Protein AF-A0AAW1J5U6-F1 (afdb_monomer)

Mean predicted aligned error: 9.71 Å

Solvent-accessible surface area (backbone atoms only — not comparable to full-atom values): 6154 Å² total; per-residue (Å²): 135,56,76,63,56,56,51,49,44,59,73,72,68,58,50,73,65,55,51,50,51,40,40,75,71,34,42,48,34,61,79,67,62,64,66,85,77,51,54,66,68,55,56,50,50,50,64,74,46,44,39,82,60,75,42,21,47,84,86,41,71,58,89,78,50,75,64,56,47,26,73,74,35,44,39,72,82,74,92,69,88,71,88,74,74,53,61,67,60,53,40,54,56,51,57,61,65,71,76,109

Secondary structure (DSSP, 8-state):
--HHHHHHHHHHH--HHHHHHHHHTT-HHHHT--GGGS-HHHHHHHHHHEETTTTEETTEE----HHHHHHHH-PPPPSSPP-PPPHHHHHHHHHHHH--

Radius of gyration: 16.04 Å; Cα contacts (8 Å, |Δi|>4): 61; chains: 1; bounding box: 31×36×35 Å

Foldseek 3Di:
DAPVVVLCCVQPPQDPVNCVVCVVQQQNLQVVDPCVPPPSVNVVQQVVQQDQLQRDGVPHHDPDDPVNVCVNGRHDDDPDDDPDDDSVVRVVVVVVVVVD

Sequence (100 aa):
MTPGLLMQFIKSNLSEQQITDITSMGFDGLLKLKTDKVPGSLAYWLVSTFDTCSCSLMNEKLRISDEDIHLATGIPMGTNAVDLASSADKCERFRQNVSG

Organism: Saponaria officinalis (NCBI:txid3572)

pLDDT: mean 77.01, std 10.54, range [36.94, 92.19]

Structure (mmCIF, N/CA/C/O backbone):
data_AF-A0AAW1J5U6-F1
#
_entry.id   AF-A0AAW1J5U6-F1
#
loop_
_atom_site.group_PDB
_atom_site.id
_atom_site.type_symbol
_atom_site.label_atom_id
_atom_site.label_alt_id
_atom_site.label_comp_id
_atom_site.label_asym_id
_atom_site.label_entity_id
_atom_site.label_seq_id
_atom_site.pdbx_PDB_ins_code
_atom_site.Cartn_x
_atom_site.Cartn_y
_atom_site.Cartn_z
_atom_site.occupancy
_atom_site.B_iso_or_equiv
_atom_site.auth_seq_id
_atom_site.auth_comp_id
_atom_site.auth_asym_id
_atom_site.auth_atom_id
_atom_site.pdbx_PDB_model_num
ATOM 1 N N . MET A 1 1 ? 6.202 -10.700 12.682 1.00 49.91 1 MET A N 1
ATOM 2 C CA . MET A 1 1 ? 4.987 -9.886 12.918 1.00 49.91 1 MET A CA 1
ATOM 3 C C . MET A 1 1 ? 3.990 -10.201 11.810 1.00 49.91 1 MET A C 1
ATOM 5 O O . MET A 1 1 ? 4.400 -10.191 10.658 1.00 49.91 1 MET A O 1
ATOM 9 N N . THR A 1 2 ? 2.742 -10.574 12.109 1.00 58.25 2 THR A N 1
ATOM 10 C CA . THR A 1 2 ? 1.748 -10.885 11.061 1.00 58.25 2 THR A CA 1
ATOM 11 C C . THR A 1 2 ? 1.047 -9.604 10.583 1.00 58.25 2 THR A C 1
ATOM 13 O O . THR A 1 2 ? 0.882 -8.679 11.383 1.00 58.25 2 THR A O 1
ATOM 16 N N . PRO A 1 3 ? 0.584 -9.530 9.319 1.00 59.41 3 PRO A N 1
ATOM 17 C CA . PRO A 1 3 ? -0.154 -8.366 8.809 1.00 59.41 3 PRO A CA 1
ATOM 18 C C . PRO A 1 3 ? -1.389 -8.004 9.653 1.00 59.41 3 PRO A C 1
ATOM 20 O O . PRO A 1 3 ? -1.734 -6.832 9.790 1.00 59.41 3 PRO A O 1
ATOM 23 N N . GLY A 1 4 ? -2.022 -9.009 10.270 1.00 64.06 4 GLY A N 1
ATOM 24 C CA . GLY A 1 4 ? -3.153 -8.822 11.179 1.00 64.06 4 GLY A CA 1
ATOM 25 C C . GLY A 1 4 ? -2.787 -8.121 12.492 1.00 64.06 4 GLY A C 1
ATOM 26 O O . GLY A 1 4 ? -3.547 -7.271 12.945 1.00 64.06 4 GLY A O 1
ATOM 27 N N . LEU A 1 5 ? -1.614 -8.411 13.072 1.00 69.62 5 LEU A N 1
ATOM 28 C CA . LEU A 1 5 ? -1.135 -7.744 14.292 1.00 69.62 5 LEU A CA 1
ATOM 29 C C . LEU A 1 5 ? -0.794 -6.276 14.039 1.00 69.62 5 LEU A C 1
ATOM 31 O O . LEU A 1 5 ? -1.136 -5.428 14.856 1.00 69.62 5 LEU A O 1
ATOM 35 N N . LEU A 1 6 ? -0.180 -5.965 12.894 1.00 68.44 6 LEU A N 1
ATOM 36 C CA . LEU A 1 6 ? 0.106 -4.581 12.514 1.00 68.44 6 LEU A CA 1
ATOM 37 C C . LEU A 1 6 ? -1.189 -3.775 12.348 1.00 68.44 6 LEU A C 1
ATOM 39 O O . LEU A 1 6 ? -1.289 -2.668 12.866 1.00 68.44 6 LEU A O 1
ATOM 43 N N . MET A 1 7 ? -2.205 -4.331 11.679 1.00 69.69 7 MET A N 1
ATOM 44 C CA . MET A 1 7 ? -3.484 -3.627 11.530 1.00 69.69 7 MET A CA 1
ATOM 45 C C . MET A 1 7 ? -4.288 -3.535 12.817 1.00 69.69 7 MET A C 1
ATOM 47 O O . MET A 1 7 ? -4.926 -2.511 13.036 1.00 69.69 7 MET A O 1
ATOM 51 N N . GLN A 1 8 ? -4.262 -4.552 13.679 1.00 69.81 8 GLN A N 1
ATOM 52 C CA . GLN A 1 8 ? -4.828 -4.404 15.020 1.00 69.81 8 GLN A CA 1
ATOM 53 C C . GLN A 1 8 ? -4.101 -3.316 15.801 1.00 69.81 8 GLN A C 1
ATOM 55 O O . GLN A 1 8 ? -4.750 -2.517 16.462 1.00 69.81 8 GLN A O 1
ATOM 60 N N . PHE A 1 9 ? -2.774 -3.244 15.701 1.00 73.19 9 PHE A N 1
ATOM 61 C CA . PHE A 1 9 ? -2.017 -2.204 16.376 1.00 73.19 9 PHE A CA 1
ATOM 62 C C . PHE A 1 9 ? -2.439 -0.811 15.894 1.00 73.19 9 PHE A C 1
ATOM 64 O O . PHE A 1 9 ? -2.821 0.013 16.718 1.00 73.19 9 PHE A O 1
ATOM 71 N N . ILE A 1 10 ? -2.479 -0.582 14.577 1.00 71.06 10 ILE A N 1
ATOM 72 C CA . ILE A 1 10 ? -2.919 0.693 13.987 1.00 71.06 10 ILE A CA 1
ATOM 73 C C . ILE A 1 10 ? -4.371 1.024 14.366 1.00 71.06 10 ILE A C 1
ATOM 75 O O . ILE A 1 10 ? -4.664 2.157 14.727 1.00 71.06 10 ILE A O 1
ATOM 79 N N . LYS A 1 11 ? -5.290 0.054 14.334 1.00 70.50 11 LYS A N 1
ATOM 80 C CA . LYS A 1 11 ? -6.704 0.299 14.669 1.00 70.50 11 LYS A CA 1
ATOM 81 C C . LYS A 1 11 ? -6.944 0.537 16.160 1.00 70.50 11 LYS A C 1
ATOM 83 O O . LYS A 1 11 ? -7.874 1.258 16.499 1.00 70.50 11 LYS A O 1
ATOM 88 N N . SER A 1 12 ? -6.142 -0.073 17.029 1.00 73.44 12 SER A N 1
ATOM 89 C CA . SER A 1 12 ? -6.395 -0.092 18.474 1.00 73.44 12 SER A CA 1
ATOM 90 C C . SER A 1 12 ? -5.474 0.815 19.294 1.00 73.44 12 SER A C 1
ATOM 92 O O . SER A 1 12 ? 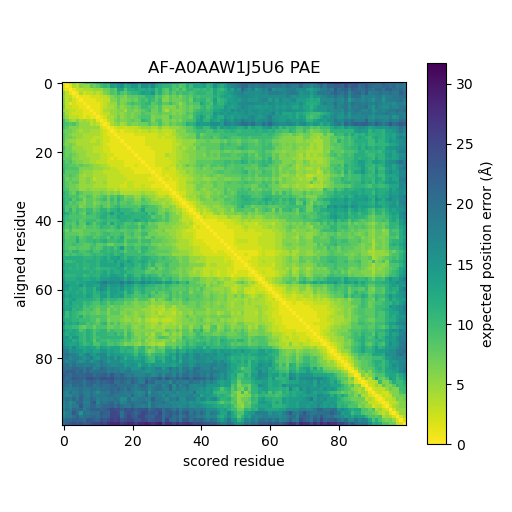-5.750 1.011 20.472 1.00 73.44 12 SER A O 1
ATOM 94 N N . ASN A 1 13 ? -4.380 1.335 18.723 1.00 80.00 13 ASN A N 1
ATOM 95 C CA . ASN A 1 13 ? -3.372 2.112 19.466 1.00 80.00 13 ASN A CA 1
ATOM 96 C C . ASN A 1 13 ? -3.156 3.530 18.931 1.00 80.00 13 ASN A C 1
ATOM 98 O O . ASN A 1 13 ? -2.337 4.257 19.491 1.00 80.00 13 ASN A O 1
ATOM 102 N N . LEU A 1 14 ? -3.863 3.941 17.875 1.00 84.31 14 LEU A N 1
ATOM 103 C CA . LEU A 1 14 ? -3.858 5.343 17.474 1.00 84.31 14 LEU A CA 1
ATOM 104 C C . LEU A 1 14 ? -4.797 6.142 18.378 1.00 84.31 14 LEU A C 1
ATOM 106 O O . LEU A 1 14 ? -5.959 5.776 18.554 1.00 84.31 14 LEU A O 1
ATOM 110 N N . SER A 1 15 ? -4.294 7.238 18.943 1.00 89.25 15 SER A N 1
ATOM 111 C CA . SER A 1 15 ? -5.131 8.188 19.674 1.00 89.25 15 SER A CA 1
ATOM 112 C C . SER A 1 15 ? -6.065 8.940 18.722 1.00 89.25 15 SER A C 1
ATOM 114 O O . SER A 1 15 ? -5.802 9.047 17.522 1.00 89.25 15 SER A O 1
ATOM 116 N N . GLU A 1 16 ? -7.137 9.527 19.256 1.00 90.06 16 GLU A N 1
ATOM 117 C CA . GLU A 1 16 ? -8.047 10.374 18.470 1.00 90.06 16 GLU A CA 1
ATOM 118 C C . GLU A 1 16 ? -7.308 11.531 17.782 1.00 90.06 16 GLU A C 1
ATOM 120 O O . GLU A 1 16 ? -7.603 11.864 16.632 1.00 90.06 16 GLU A O 1
ATOM 125 N N . GLN A 1 17 ? -6.292 12.094 18.446 1.00 92.19 17 GLN A N 1
ATOM 126 C CA . GLN A 1 17 ? -5.455 13.137 17.861 1.00 92.19 17 GLN A CA 1
ATOM 127 C C . GLN A 1 17 ? -4.645 12.601 16.676 1.00 92.19 17 GLN A C 1
ATOM 129 O O . GLN A 1 17 ? -4.660 13.207 15.613 1.00 92.19 17 GLN A O 1
ATOM 134 N N . GLN A 1 18 ? -4.014 11.431 16.807 1.00 90.19 18 GLN A N 1
ATOM 135 C CA . GLN A 1 18 ? -3.258 10.827 15.704 1.00 90.19 18 GLN A CA 1
ATOM 136 C C . GLN A 1 18 ? -4.160 10.480 14.512 1.00 90.19 18 GLN A C 1
ATOM 138 O O . GLN A 1 18 ? -3.767 10.675 13.365 1.00 90.19 18 GLN A O 1
ATOM 143 N N . ILE A 1 19 ? -5.381 10.000 14.767 1.00 89.38 19 ILE A N 1
ATOM 144 C CA . ILE A 1 19 ? -6.382 9.747 13.720 1.00 89.38 19 ILE A CA 1
ATOM 145 C C . IL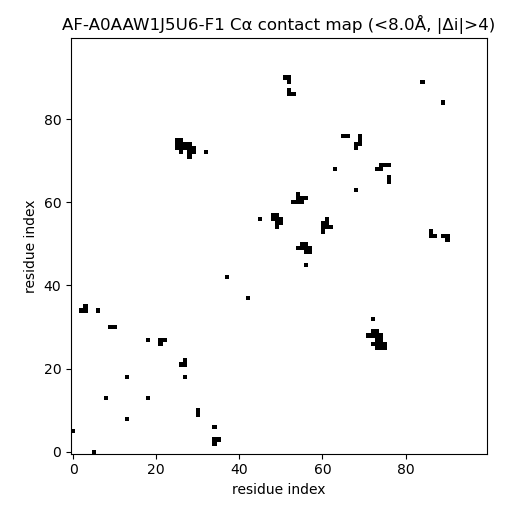E A 1 19 ? -6.763 11.051 13.009 1.00 89.38 19 ILE A C 1
ATOM 147 O O . ILE A 1 19 ? -6.837 11.086 11.777 1.00 89.38 19 ILE A O 1
ATOM 151 N N . THR A 1 20 ? -6.980 12.122 13.774 1.00 92.12 20 THR A N 1
ATOM 152 C CA . THR A 1 20 ? -7.308 13.451 13.241 1.00 92.12 20 THR A CA 1
ATOM 153 C C . THR A 1 20 ? -6.171 13.987 12.379 1.00 92.12 20 THR A C 1
ATOM 155 O O . THR A 1 20 ? -6.411 14.424 11.255 1.00 92.12 20 THR A O 1
ATOM 158 N N . ASP A 1 21 ? -4.933 13.877 12.855 1.00 91.25 21 ASP A N 1
ATOM 159 C CA . ASP A 1 21 ? -3.748 14.341 12.140 1.00 91.25 21 ASP A CA 1
ATOM 160 C C . ASP A 1 21 ? -3.583 13.586 10.814 1.00 91.25 21 ASP A C 1
ATOM 162 O O . ASP A 1 21 ? -3.498 14.212 9.757 1.00 91.25 21 ASP A O 1
ATOM 166 N N . ILE A 1 22 ? -3.634 12.247 10.837 1.00 87.25 22 ILE A N 1
ATOM 167 C CA . ILE A 1 22 ? -3.569 11.386 9.640 1.00 87.25 22 ILE A CA 1
ATOM 168 C C . ILE A 1 22 ? -4.652 11.769 8.629 1.00 87.25 22 ILE A C 1
ATOM 170 O O . ILE A 1 22 ? -4.380 11.860 7.431 1.00 87.25 22 ILE A O 1
ATOM 174 N N . T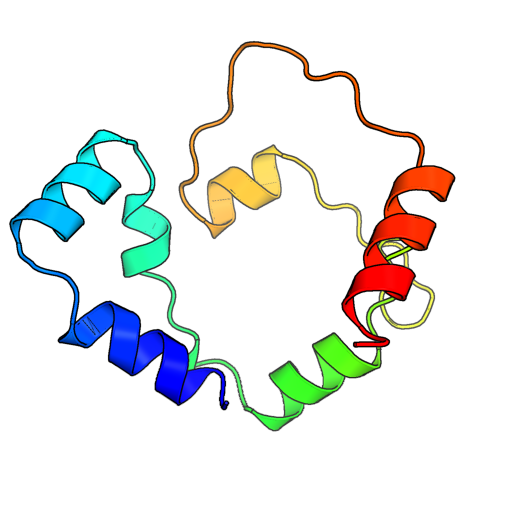HR A 1 23 ? -5.866 12.033 9.112 1.00 87.69 23 THR A N 1
ATOM 175 C CA . THR A 1 23 ? -6.990 12.437 8.263 1.00 87.69 23 THR A CA 1
ATOM 176 C C . THR A 1 23 ? -6.763 13.816 7.652 1.00 87.69 23 THR A C 1
ATOM 178 O O . THR A 1 23 ? -6.945 13.988 6.451 1.00 87.69 23 THR A O 1
ATOM 181 N N . SER A 1 24 ? -6.306 14.790 8.443 1.00 89.31 24 SER A N 1
ATOM 182 C CA . SER A 1 24 ? -6.023 16.148 7.963 1.00 89.31 24 SER A CA 1
ATOM 183 C C . SER A 1 24 ? -4.906 16.191 6.917 1.00 89.31 24 SER A C 1
ATOM 185 O O . SER A 1 24 ? -4.944 17.013 6.005 1.00 89.31 24 SER A O 1
ATOM 187 N N . MET A 1 25 ? -3.944 15.267 7.011 1.00 85.94 25 MET A N 1
ATOM 188 C CA . MET A 1 25 ? -2.862 15.108 6.040 1.00 85.94 25 MET A CA 1
ATOM 189 C C . MET A 1 25 ? -3.302 14.378 4.757 1.00 85.94 25 MET A C 1
ATOM 191 O O . MET A 1 25 ? -2.513 14.282 3.820 1.00 85.94 25 MET A O 1
ATOM 195 N N . GLY A 1 26 ? -4.533 13.855 4.699 1.00 82.12 26 GLY A N 1
ATOM 196 C CA . GLY A 1 26 ? -5.069 13.113 3.552 1.00 82.12 26 GLY A CA 1
ATOM 197 C C . GLY A 1 26 ? -4.725 11.619 3.535 1.00 82.12 26 GLY A C 1
ATOM 198 O O . GLY A 1 26 ? -4.854 10.969 2.508 1.00 82.12 26 GLY A O 1
ATOM 199 N N . PHE A 1 27 ? -4.281 11.043 4.653 1.00 84.38 27 PHE A N 1
ATOM 200 C CA . PHE A 1 27 ? -3.911 9.624 4.751 1.00 84.38 27 PHE A CA 1
ATOM 201 C C . PHE A 1 27 ? -5.018 8.757 5.380 1.00 84.38 27 PHE A C 1
ATOM 203 O O . PHE A 1 27 ? -4.761 7.640 5.836 1.00 84.38 27 PHE A O 1
ATOM 210 N N . ASP A 1 28 ? -6.268 9.228 5.413 1.00 85.69 28 ASP A N 1
ATOM 211 C CA . ASP A 1 28 ? -7.388 8.520 6.048 1.00 85.69 28 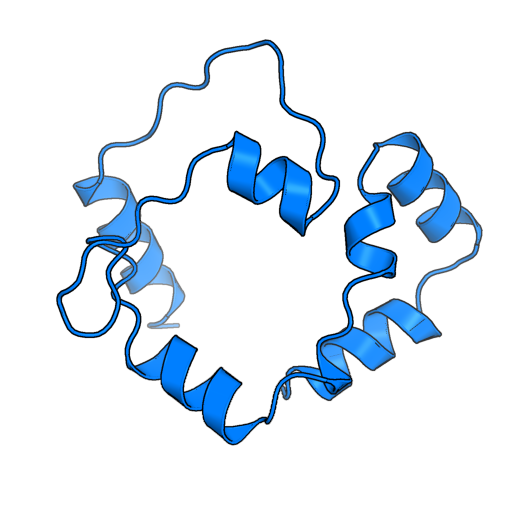ASP A CA 1
ATOM 212 C C . ASP A 1 28 ? -7.742 7.193 5.359 1.00 85.69 28 ASP A C 1
ATOM 214 O O . ASP A 1 28 ? -8.301 6.290 5.989 1.00 85.69 28 ASP A O 1
ATOM 218 N N . GLY A 1 29 ? -7.380 7.023 4.085 1.00 82.25 29 GLY A N 1
ATOM 219 C CA . GLY A 1 29 ? -7.562 5.756 3.378 1.00 82.25 29 GLY A CA 1
ATOM 220 C C . GLY A 1 29 ? -6.760 4.596 3.989 1.00 82.25 29 GLY A C 1
ATOM 221 O O . GLY A 1 29 ? -7.239 3.459 3.984 1.00 82.25 29 GLY A O 1
ATOM 222 N N . LEU A 1 30 ? -5.624 4.868 4.647 1.00 79.56 30 LEU A N 1
ATOM 223 C CA 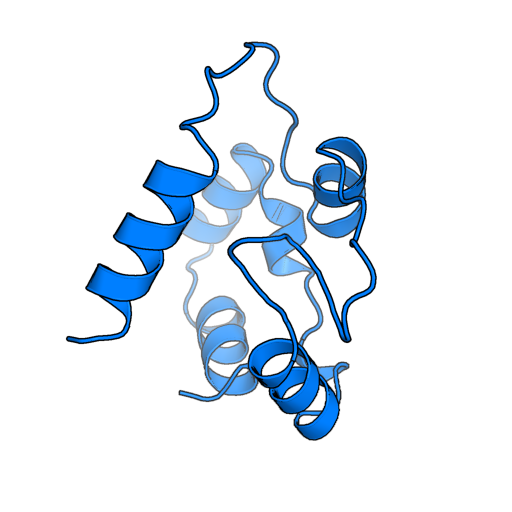. LEU A 1 30 ? -4.857 3.847 5.377 1.00 79.56 30 LEU A CA 1
ATOM 224 C C . LEU A 1 30 ? -5.630 3.282 6.575 1.00 79.56 30 LEU A C 1
ATOM 226 O O . LEU A 1 30 ? -5.531 2.091 6.869 1.00 79.56 30 LEU A O 1
ATOM 230 N N . LEU A 1 31 ? -6.457 4.102 7.229 1.00 80.44 31 LEU A N 1
ATOM 231 C CA . LEU A 1 31 ? -7.312 3.669 8.341 1.00 80.44 31 LEU A CA 1
ATOM 232 C C . LEU A 1 31 ? -8.430 2.725 7.866 1.00 80.44 31 LEU A C 1
ATOM 234 O O . LEU A 1 31 ? -8.947 1.910 8.635 1.00 80.44 31 LEU A O 1
ATOM 238 N N . LYS A 1 32 ? -8.794 2.818 6.582 1.00 79.25 32 LYS A N 1
ATOM 239 C CA . LYS A 1 32 ? -9.864 2.043 5.940 1.00 79.25 32 LYS A CA 1
ATOM 240 C C . LYS A 1 32 ? -9.361 0.749 5.294 1.00 79.25 32 LYS A C 1
ATOM 242 O O . LYS A 1 32 ? -10.185 -0.064 4.867 1.00 79.25 32 LYS A O 1
ATOM 247 N N . LEU A 1 33 ? -8.046 0.522 5.247 1.00 76.00 33 LEU A N 1
ATOM 248 C CA . LEU A 1 33 ? -7.454 -0.662 4.630 1.00 76.00 33 LEU A CA 1
ATOM 249 C C . LEU A 1 33 ? -7.887 -1.940 5.378 1.00 76.00 33 LEU A C 1
ATOM 251 O O . LEU A 1 33 ? -7.680 -2.101 6.586 1.00 76.00 33 LEU A O 1
ATOM 255 N N . LYS A 1 34 ? -8.512 -2.878 4.660 1.00 72.44 34 LYS A N 1
ATOM 256 C CA . LYS A 1 34 ? -9.024 -4.141 5.221 1.00 72.44 34 LYS A CA 1
ATOM 257 C C . LYS A 1 34 ? -8.097 -5.310 4.902 1.00 72.44 34 LYS A C 1
ATOM 259 O O . LYS A 1 34 ? -8.434 -6.186 4.108 1.00 72.44 34 LYS A O 1
ATOM 264 N N . THR A 1 35 ? -6.917 -5.333 5.516 1.00 68.88 35 THR A N 1
ATOM 265 C CA . THR A 1 35 ? -5.950 -6.430 5.308 1.00 68.88 35 THR A CA 1
ATOM 266 C C . THR A 1 35 ? -6.425 -7.761 5.895 1.00 68.88 35 THR A C 1
ATOM 268 O O . THR A 1 35 ? -5.981 -8.812 5.450 1.00 68.88 35 THR A O 1
ATOM 271 N N . ASP A 1 36 ? -7.379 -7.734 6.832 1.00 70.81 36 ASP A N 1
ATOM 272 C CA . ASP A 1 36 ? -8.055 -8.911 7.388 1.00 70.81 36 ASP A CA 1
ATOM 273 C C . ASP A 1 36 ? -8.883 -9.678 6.345 1.00 70.81 36 ASP A C 1
ATOM 275 O O . ASP A 1 36 ? -9.221 -10.842 6.554 1.00 70.81 36 ASP A O 1
ATOM 279 N N . LYS A 1 37 ? -9.206 -9.039 5.213 1.00 73.12 37 LYS A N 1
ATOM 280 C CA . LYS A 1 37 ? -9.905 -9.666 4.084 1.00 73.12 37 LYS A CA 1
ATOM 281 C C . LYS A 1 37 ? -8.962 -10.331 3.088 1.00 73.12 37 LYS A C 1
ATOM 283 O O . LYS A 1 37 ? -9.438 -11.044 2.210 1.00 73.12 37 LYS A O 1
ATOM 288 N N . VAL A 1 38 ? -7.654 -10.125 3.224 1.00 73.50 38 VAL A N 1
ATOM 289 C CA . VAL A 1 38 ? -6.650 -10.772 2.380 1.00 73.50 38 VAL A CA 1
ATOM 290 C C . VAL A 1 38 ? -6.255 -12.094 3.040 1.00 73.50 38 VAL A C 1
ATOM 292 O O . VAL A 1 38 ? -5.739 -12.079 4.160 1.00 73.50 38 VAL A O 1
ATOM 295 N N . PRO A 1 39 ? -6.468 -13.252 2.385 1.00 80.94 39 PRO A N 1
ATOM 296 C CA . PRO A 1 39 ? -6.009 -14.528 2.917 1.00 80.94 39 PRO A CA 1
ATOM 297 C C . PRO A 1 39 ? -4.508 -14.477 3.205 1.00 80.94 39 PRO A C 1
ATOM 299 O O . PRO A 1 39 ? -3.722 -14.065 2.352 1.00 80.94 39 PRO A O 1
ATOM 302 N N . GLY A 1 40 ? -4.090 -14.916 4.394 1.00 79.25 40 GLY A N 1
ATOM 303 C CA . GLY A 1 40 ? -2.678 -14.867 4.791 1.00 79.25 40 GLY A CA 1
ATOM 304 C C . GLY A 1 40 ? -1.752 -15.617 3.826 1.00 79.25 40 GLY A C 1
ATOM 305 O O . GLY A 1 40 ? -0.639 -15.167 3.575 1.00 79.25 40 GLY A O 1
ATOM 306 N N . SER A 1 41 ? -2.238 -16.706 3.222 1.00 81.50 41 SER A N 1
ATOM 307 C CA . SER A 1 41 ? -1.535 -17.448 2.169 1.00 81.50 41 SER A CA 1
ATOM 308 C C . SER A 1 41 ? -1.319 -16.617 0.904 1.00 81.50 41 SER A C 1
ATOM 310 O O . SER A 1 41 ? -0.235 -16.660 0.334 1.00 81.50 41 SER A O 1
ATOM 312 N N . LEU A 1 42 ? -2.312 -15.824 0.493 1.00 82.50 42 LEU A N 1
ATOM 313 C CA . LEU A 1 42 ? -2.193 -14.916 -0.646 1.00 82.50 42 LEU A CA 1
ATOM 314 C C . LEU A 1 42 ? -1.225 -13.773 -0.335 1.00 82.50 42 LEU A C 1
ATOM 316 O O . LEU A 1 42 ? -0.367 -13.468 -1.154 1.00 82.50 42 LEU A O 1
ATOM 320 N N . ALA A 1 43 ? -1.324 -13.174 0.854 1.00 80.94 43 ALA A N 1
ATOM 321 C CA . ALA A 1 43 ? -0.398 -12.127 1.280 1.00 80.94 43 ALA A CA 1
ATOM 322 C C . ALA A 1 43 ? 1.053 -12.634 1.300 1.00 80.94 43 ALA A C 1
ATOM 324 O O . ALA A 1 43 ? 1.948 -11.970 0.783 1.00 80.94 43 ALA A O 1
ATOM 325 N N . TYR A 1 44 ? 1.278 -13.832 1.847 1.00 83.38 44 TYR A N 1
ATOM 326 C CA . TYR A 1 44 ? 2.589 -14.476 1.836 1.00 83.38 44 TYR A CA 1
ATOM 327 C C . TYR A 1 44 ? 3.072 -14.746 0.409 1.00 83.38 44 TYR A C 1
ATOM 329 O O . TYR A 1 44 ? 4.199 -14.395 0.066 1.00 83.38 44 TYR A O 1
ATOM 337 N N . TRP A 1 45 ? 2.206 -15.310 -0.434 1.00 87.06 45 TRP A N 1
ATOM 338 C CA . TRP A 1 45 ? 2.535 -15.610 -1.821 1.00 87.06 45 TRP A CA 1
ATOM 339 C C . TRP A 1 45 ? 2.926 -14.352 -2.609 1.00 87.06 45 TRP A C 1
ATOM 341 O O . TRP A 1 45 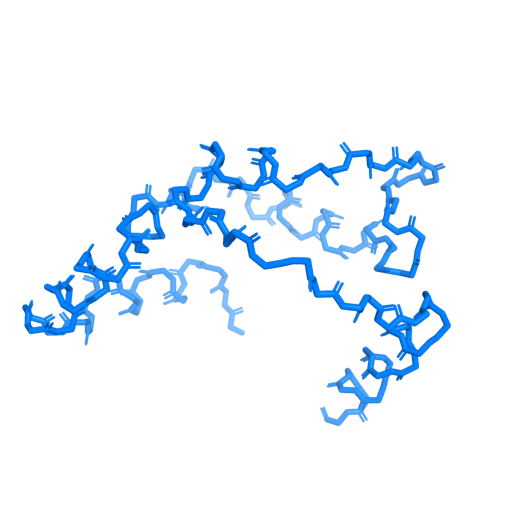? 3.971 -14.353 -3.261 1.00 87.06 45 TRP A O 1
ATOM 351 N N . LEU A 1 46 ? 2.151 -13.268 -2.481 1.00 86.06 46 LEU A N 1
ATOM 352 C CA . LEU A 1 46 ? 2.432 -11.972 -3.106 1.00 86.06 46 LEU A CA 1
ATOM 353 C C . LEU A 1 46 ? 3.820 -11.463 -2.715 1.00 86.06 46 LEU A C 1
ATOM 355 O O . LEU A 1 46 ? 4.616 -11.139 -3.588 1.00 86.06 46 LEU A O 1
ATOM 359 N N . VAL A 1 47 ? 4.139 -11.458 -1.418 1.00 84.50 47 VAL A N 1
ATOM 360 C CA . VAL A 1 47 ? 5.451 -11.009 -0.924 1.00 84.50 47 VAL A CA 1
ATOM 361 C C . VAL A 1 47 ? 6.580 -11.913 -1.422 1.00 84.50 47 VAL A C 1
ATOM 363 O O . VAL A 1 47 ? 7.638 -11.417 -1.788 1.00 84.50 47 VAL A O 1
ATOM 366 N N . SER A 1 48 ? 6.365 -13.230 -1.463 1.00 85.06 48 SER A N 1
ATOM 367 C CA . SER A 1 48 ? 7.387 -14.187 -1.910 1.00 85.06 48 SER A CA 1
ATOM 368 C C . SER A 1 48 ? 7.656 -14.162 -3.418 1.00 85.06 48 SER A C 1
ATOM 370 O O . SER A 1 48 ? 8.713 -14.609 -3.853 1.00 85.06 48 SER A O 1
ATOM 372 N N . THR A 1 49 ? 6.706 -13.657 -4.209 1.00 88.06 49 THR A N 1
ATOM 373 C CA . THR A 1 49 ? 6.739 -13.735 -5.679 1.00 88.06 49 THR A CA 1
ATOM 374 C C . THR A 1 49 ? 6.935 -12.366 -6.337 1.00 88.06 49 THR A C 1
ATOM 376 O O . THR A 1 49 ? 7.212 -12.297 -7.534 1.00 88.06 49 THR A O 1
ATOM 379 N N . PHE A 1 50 ? 6.775 -11.274 -5.585 1.00 87.19 50 PHE A N 1
ATOM 380 C CA . PHE A 1 50 ? 6.965 -9.918 -6.084 1.00 87.19 50 PHE A CA 1
ATOM 381 C C . PHE A 1 50 ? 8.453 -9.557 -6.141 1.00 87.19 50 PHE A C 1
ATOM 383 O O . PHE A 1 50 ? 9.151 -9.573 -5.128 1.00 87.19 50 PHE A O 1
ATOM 390 N N . ASP A 1 51 ? 8.928 -9.182 -7.325 1.00 86.25 51 ASP A N 1
ATOM 391 C CA . ASP A 1 51 ? 10.264 -8.637 -7.520 1.00 86.25 51 ASP A CA 1
ATOM 392 C C . ASP A 1 51 ? 10.229 -7.108 -7.422 1.00 86.25 51 ASP A C 1
ATOM 394 O O . ASP A 1 51 ? 9.823 -6.399 -8.350 1.00 86.25 51 ASP A O 1
ATOM 398 N N . THR A 1 52 ? 10.722 -6.596 -6.294 1.00 79.94 52 THR A N 1
ATOM 399 C CA . THR A 1 52 ? 10.831 -5.163 -5.997 1.00 79.94 52 THR A CA 1
ATOM 400 C C . THR A 1 52 ? 11.702 -4.408 -7.004 1.00 79.94 52 THR A C 1
ATOM 402 O O . THR A 1 52 ? 11.498 -3.215 -7.217 1.00 79.94 52 THR A O 1
ATOM 405 N N . CYS A 1 53 ? 12.671 -5.078 -7.634 1.00 80.94 53 CYS A N 1
ATOM 406 C CA . CYS A 1 53 ? 13.584 -4.448 -8.582 1.00 80.94 53 CYS A CA 1
ATOM 407 C C . CYS A 1 53 ? 12.920 -4.129 -9.914 1.00 80.94 53 CYS A C 1
ATOM 409 O O . CYS A 1 53 ? 13.103 -3.049 -10.478 1.00 80.94 53 CYS A O 1
ATOM 411 N N . SER A 1 54 ? 12.162 -5.091 -10.429 1.00 82.00 54 SER A N 1
ATOM 412 C CA . SER A 1 54 ? 11.483 -4.969 -11.715 1.00 82.00 54 SER A CA 1
ATOM 413 C C . SER A 1 54 ? 10.036 -4.493 -11.591 1.00 82.00 54 SER A C 1
ATOM 415 O O . SER A 1 54 ? 9.422 -4.195 -12.618 1.00 82.00 54 SER A O 1
ATOM 417 N N . CYS A 1 55 ? 9.516 -4.383 -10.361 1.00 81.12 55 CYS A N 1
ATOM 418 C CA . CYS A 1 55 ? 8.101 -4.181 -10.061 1.00 81.12 55 CYS A CA 1
ATOM 419 C C . CYS A 1 55 ? 7.247 -5.210 -10.819 1.00 81.12 55 CYS A C 1
ATOM 421 O O . CYS A 1 55 ? 6.394 -4.869 -11.642 1.00 81.12 55 CYS A O 1
ATOM 423 N N . SER A 1 56 ? 7.553 -6.493 -10.622 1.00 85.81 56 SER A N 1
ATOM 424 C CA . SER A 1 56 ? 6.890 -7.589 -11.329 1.00 85.81 56 SER A CA 1
ATOM 425 C C . SER A 1 56 ? 6.406 -8.673 -10.378 1.00 85.81 56 SER A C 1
ATOM 427 O O . SER A 1 56 ? 6.916 -8.827 -9.272 1.00 85.81 56 SER A O 1
ATOM 429 N N . LEU A 1 57 ? 5.401 -9.422 -10.814 1.00 87.44 57 LEU A N 1
ATOM 430 C CA . LEU A 1 57 ? 4.866 -10.583 -10.120 1.00 87.44 57 LEU A CA 1
ATOM 431 C C . LEU A 1 57 ? 4.844 -11.737 -11.120 1.00 87.44 57 LEU A C 1
ATOM 433 O O . LEU A 1 57 ? 4.297 -11.590 -12.206 1.00 87.44 57 LEU A O 1
ATOM 437 N N . MET A 1 58 ? 5.466 -12.872 -10.791 1.00 83.19 58 MET A N 1
ATOM 438 C CA . MET A 1 58 ? 5.578 -14.020 -11.713 1.00 83.19 58 MET A CA 1
ATOM 439 C C . MET A 1 58 ? 6.166 -13.663 -13.096 1.00 83.19 58 MET A C 1
ATOM 441 O O . MET A 1 58 ? 5.751 -14.218 -14.110 1.00 83.19 58 MET A O 1
ATOM 445 N N . ASN A 1 59 ? 7.137 -12.746 -13.151 1.00 75.94 59 ASN A N 1
ATOM 446 C CA . ASN A 1 59 ? 7.721 -12.198 -14.387 1.00 75.94 59 ASN A CA 1
ATOM 447 C C . ASN A 1 59 ? 6.774 -11.329 -15.236 1.00 75.94 59 ASN A C 1
ATOM 449 O O . ASN A 1 59 ? 7.172 -10.867 -16.306 1.00 75.94 59 ASN A O 1
ATOM 453 N N . GLU A 1 60 ? 5.560 -11.045 -14.764 1.00 83.31 60 GLU A N 1
ATOM 454 C CA . GLU A 1 60 ? 4.688 -10.046 -15.372 1.0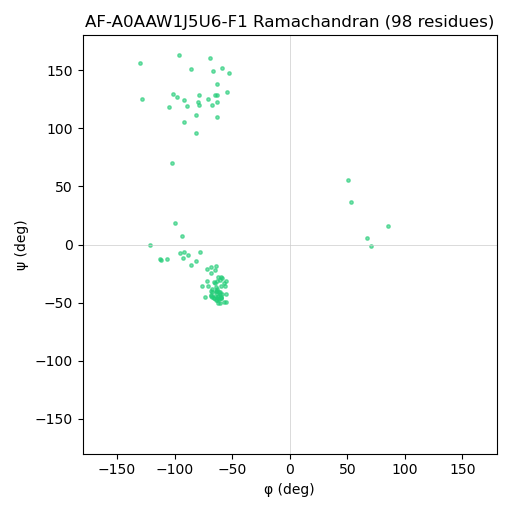0 83.31 60 GLU A CA 1
ATOM 455 C C . GLU A 1 60 ? 4.908 -8.690 -14.712 1.00 83.31 60 GLU A C 1
ATOM 457 O O . GLU A 1 60 ? 4.800 -8.533 -13.494 1.00 83.31 60 GLU A O 1
ATOM 462 N N . LYS A 1 61 ? 5.236 -7.682 -15.525 1.00 84.31 61 LYS A N 1
ATOM 463 C CA . LYS A 1 61 ? 5.425 -6.319 -15.032 1.00 84.31 61 LYS A CA 1
ATOM 464 C C . LYS A 1 61 ? 4.092 -5.758 -14.553 1.00 84.31 61 LYS A C 1
ATOM 466 O O . LYS A 1 61 ? 3.165 -5.591 -15.345 1.00 84.31 61 LYS A O 1
ATOM 471 N N . LEU A 1 62 ? 4.033 -5.394 -13.278 1.00 83.31 62 LEU A N 1
ATOM 472 C CA . LEU A 1 62 ? 2.900 -4.680 -12.722 1.00 83.31 62 LEU A CA 1
ATOM 473 C C . LEU A 1 62 ? 3.070 -3.204 -13.060 1.00 83.31 62 LEU A C 1
ATOM 475 O O . LEU A 1 62 ? 3.972 -2.521 -12.571 1.00 83.31 62 LEU A O 1
ATOM 479 N N . ARG A 1 63 ? 2.204 -2.702 -13.937 1.00 82.06 63 ARG A N 1
ATOM 480 C CA . ARG A 1 63 ? 2.132 -1.272 -14.203 1.00 82.06 63 ARG A CA 1
ATOM 481 C C . ARG A 1 63 ? 1.284 -0.642 -13.103 1.00 82.06 63 ARG A C 1
ATOM 483 O O . ARG A 1 63 ? 0.067 -0.691 -13.174 1.00 82.06 63 ARG A O 1
ATOM 490 N N . ILE A 1 64 ? 1.955 -0.114 -12.086 1.00 82.38 64 ILE A N 1
ATOM 491 C CA . ILE A 1 64 ? 1.340 0.644 -10.995 1.00 82.38 64 ILE A CA 1
ATOM 492 C C . ILE A 1 64 ? 1.672 2.114 -11.235 1.00 82.38 64 ILE A C 1
ATOM 494 O O . ILE A 1 64 ? 2.848 2.477 -11.303 1.00 82.38 64 ILE A O 1
ATOM 498 N N . SER A 1 65 ? 0.645 2.933 -11.421 1.00 84.69 65 SER A N 1
ATOM 499 C CA . SER A 1 65 ? 0.753 4.386 -11.533 1.00 84.69 65 SER A CA 1
ATOM 500 C C . SER A 1 65 ? 0.493 5.070 -10.191 1.00 84.69 65 SER A C 1
ATOM 502 O O . SER A 1 65 ? -0.090 4.483 -9.278 1.00 84.69 65 SER A O 1
ATOM 504 N N . ASP A 1 66 ? 0.892 6.337 -10.077 1.00 82.94 66 ASP A N 1
ATOM 505 C CA . ASP A 1 66 ? 0.592 7.148 -8.892 1.00 82.94 66 ASP A CA 1
ATOM 506 C C . ASP A 1 66 ? -0.926 7.302 -8.679 1.00 82.94 66 ASP A C 1
ATOM 508 O O . ASP A 1 66 ? -1.396 7.356 -7.543 1.00 82.94 66 ASP A O 1
ATOM 512 N N . GLU A 1 67 ? -1.704 7.288 -9.766 1.00 86.94 67 GLU A N 1
ATOM 513 C CA . GLU A 1 67 ? -3.167 7.307 -9.729 1.00 86.94 67 GLU A CA 1
ATOM 514 C C . GLU A 1 67 ? -3.737 6.009 -9.140 1.00 86.94 67 GLU A C 1
ATOM 516 O O . GLU A 1 67 ? -4.626 6.061 -8.290 1.00 86.94 67 GLU A O 1
ATOM 521 N N . ASP A 1 68 ? -3.174 4.847 -9.493 1.00 86.69 68 ASP A N 1
ATOM 522 C CA . ASP A 1 68 ? -3.568 3.563 -8.895 1.00 86.69 68 ASP A CA 1
ATOM 523 C C . ASP A 1 68 ? -3.319 3.557 -7.381 1.00 86.69 68 ASP A C 1
ATOM 525 O O . ASP A 1 68 ? -4.149 3.079 -6.603 1.00 86.69 68 ASP A O 1
ATOM 529 N N . ILE A 1 69 ? -2.188 4.128 -6.947 1.00 82.75 69 ILE A N 1
ATOM 530 C CA . ILE A 1 69 ? -1.871 4.284 -5.524 1.00 82.75 69 ILE A CA 1
ATOM 531 C C . ILE A 1 69 ? -2.879 5.214 -4.851 1.00 82.75 69 ILE A C 1
ATOM 533 O O . ILE A 1 69 ? -3.418 4.852 -3.802 1.00 82.75 69 ILE A O 1
ATOM 537 N N . HIS A 1 70 ? -3.171 6.374 -5.441 1.00 85.12 70 HIS A N 1
ATOM 538 C CA . HIS A 1 70 ? -4.148 7.321 -4.907 1.00 85.12 70 HIS A CA 1
ATOM 539 C C . HIS A 1 70 ? -5.526 6.675 -4.731 1.00 85.12 70 HIS A C 1
ATOM 541 O O . HIS A 1 70 ? -6.103 6.734 -3.646 1.00 85.12 70 HIS A O 1
ATOM 547 N N . LEU A 1 71 ? -6.024 5.988 -5.760 1.00 85.19 71 LEU A N 1
ATOM 548 C CA . LEU A 1 71 ? -7.327 5.325 -5.730 1.00 85.19 71 LEU A CA 1
ATOM 549 C C . LEU A 1 71 ? -7.391 4.206 -4.683 1.00 85.19 71 LEU A C 1
ATOM 551 O O . LEU A 1 71 ? -8.401 4.059 -3.995 1.00 85.19 71 LEU A O 1
ATOM 555 N N . ALA A 1 72 ? -6.320 3.422 -4.539 1.00 80.38 72 ALA A N 1
ATOM 556 C CA . ALA A 1 72 ? -6.284 2.304 -3.599 1.00 80.38 72 ALA A CA 1
ATOM 557 C C . ALA A 1 72 ? -6.105 2.742 -2.137 1.00 80.38 72 ALA A C 1
ATOM 559 O O . ALA A 1 72 ? -6.636 2.102 -1.228 1.00 80.38 72 ALA A O 1
ATOM 560 N N . THR A 1 73 ? -5.326 3.799 -1.899 1.00 76.69 73 THR A N 1
ATOM 561 C CA . THR A 1 73 ? -4.858 4.171 -0.552 1.00 76.69 73 THR A CA 1
ATOM 562 C C . THR A 1 73 ? -5.432 5.483 -0.032 1.00 76.69 73 THR A C 1
ATOM 564 O O . THR A 1 73 ? -5.281 5.772 1.153 1.00 76.69 73 THR A O 1
ATOM 567 N N . GLY A 1 74 ? -6.070 6.283 -0.888 1.00 79.25 74 GLY A N 1
ATOM 568 C CA . GLY A 1 74 ? -6.509 7.645 -0.583 1.00 79.25 74 GLY A CA 1
ATOM 569 C C . GLY A 1 74 ? -5.367 8.657 -0.450 1.00 79.25 74 GLY A C 1
ATOM 570 O O . GLY A 1 74 ? -5.642 9.829 -0.223 1.00 79.25 74 GLY A O 1
ATOM 571 N N . ILE A 1 75 ? -4.104 8.233 -0.598 1.00 81.31 75 ILE A N 1
ATOM 572 C CA . ILE A 1 75 ? -2.931 9.092 -0.398 1.00 81.31 75 ILE A CA 1
ATOM 573 C C . ILE A 1 75 ? -2.945 10.232 -1.421 1.00 81.31 75 ILE A C 1
ATOM 575 O O . ILE A 1 75 ? -3.066 9.954 -2.616 1.00 81.31 75 ILE A O 1
ATOM 579 N N . PRO A 1 76 ? -2.798 11.501 -1.004 1.00 80.88 76 PRO A N 1
ATOM 580 C CA . PRO A 1 76 ? -2.841 12.634 -1.915 1.00 80.88 76 PRO A CA 1
ATOM 581 C C . PRO A 1 76 ? -1.698 12.582 -2.932 1.00 80.88 76 PRO A C 1
ATOM 583 O O . PRO A 1 76 ? -0.547 12.309 -2.591 1.00 80.88 76 PRO A O 1
ATOM 586 N N . MET A 1 77 ? -2.018 12.900 -4.187 1.00 85.06 77 MET A N 1
ATOM 587 C CA . MET A 1 77 ? -1.015 13.083 -5.234 1.00 85.06 77 MET A CA 1
ATOM 588 C C . MET A 1 77 ? -0.385 14.469 -5.088 1.00 85.06 77 MET A C 1
ATOM 590 O O . MET A 1 77 ? -1.076 15.488 -5.144 1.00 85.06 77 MET A O 1
ATOM 594 N N . GLY A 1 78 ? 0.929 14.512 -4.872 1.00 78.56 78 GLY A N 1
ATOM 595 C CA . GLY A 1 78 ? 1.671 15.769 -4.821 1.00 78.56 78 GLY A CA 1
ATOM 596 C C . GLY A 1 78 ? 1.689 16.473 -6.181 1.00 78.56 78 GLY A C 1
ATOM 597 O O . GLY A 1 78 ? 1.694 15.831 -7.225 1.00 78.56 78 GLY A O 1
ATOM 598 N N . THR A 1 79 ? 1.739 17.805 -6.178 1.00 77.88 79 THR A N 1
ATOM 599 C CA . THR A 1 79 ? 1.830 18.617 -7.410 1.00 77.88 79 THR A CA 1
ATOM 600 C C . THR A 1 79 ? 3.249 18.720 -7.962 1.00 77.88 79 THR A C 1
ATOM 602 O O . THR A 1 79 ? 3.448 19.173 -9.087 1.00 77.88 79 THR A O 1
ATOM 605 N N . ASN A 1 80 ? 4.244 18.349 -7.157 1.00 80.62 80 ASN A N 1
ATOM 606 C CA . ASN A 1 80 ? 5.650 18.483 -7.500 1.00 80.62 80 ASN A CA 1
ATOM 607 C C . ASN A 1 80 ? 6.168 17.150 -8.031 1.00 80.62 80 ASN A C 1
ATOM 609 O O . ASN A 1 80 ? 6.051 16.127 -7.357 1.00 80.62 80 ASN A O 1
ATOM 613 N N . ALA A 1 81 ? 6.785 17.180 -9.210 1.00 73.94 81 ALA A N 1
ATOM 614 C CA . ALA A 1 81 ? 7.528 16.039 -9.715 1.00 73.94 81 ALA A CA 1
ATOM 615 C C . ALA A 1 81 ? 8.733 15.780 -8.801 1.00 73.94 81 ALA A C 1
ATOM 617 O O . ALA A 1 81 ? 9.498 16.694 -8.489 1.00 73.94 81 ALA A O 1
ATOM 618 N N . VAL A 1 82 ? 8.883 14.534 -8.359 1.00 73.50 82 VAL A N 1
ATOM 619 C CA . VAL A 1 82 ? 10.041 14.090 -7.584 1.00 73.50 82 VAL A CA 1
ATOM 620 C C . VAL A 1 82 ? 10.968 13.344 -8.531 1.00 73.50 82 VAL A C 1
ATOM 622 O O . VAL A 1 82 ? 10.526 12.428 -9.226 1.00 73.50 82 VAL A O 1
ATOM 625 N N . ASP A 1 83 ? 12.250 13.708 -8.538 1.00 75.25 83 ASP A N 1
ATOM 626 C CA . ASP A 1 83 ? 13.258 12.940 -9.264 1.00 75.25 83 ASP A CA 1
ATOM 627 C C . ASP A 1 83 ? 13.362 11.543 -8.653 1.00 75.25 83 ASP A C 1
ATOM 629 O O . ASP A 1 83 ? 13.810 11.342 -7.518 1.00 75.25 83 ASP A O 1
ATOM 633 N N . LEU A 1 84 ? 12.894 10.555 -9.410 1.00 67.31 84 LEU A N 1
ATOM 634 C CA . LEU A 1 84 ? 12.966 9.167 -8.998 1.00 67.31 84 LEU A CA 1
ATOM 635 C C . LEU A 1 84 ? 14.423 8.711 -9.068 1.00 67.31 84 LEU A C 1
ATOM 637 O O . LEU A 1 84 ? 15.052 8.767 -10.122 1.00 67.31 84 LEU A O 1
ATOM 641 N N . ALA A 1 85 ? 14.930 8.181 -7.953 1.00 65.69 85 ALA A N 1
ATOM 642 C CA . ALA A 1 85 ? 16.189 7.444 -7.952 1.00 65.69 85 ALA A CA 1
ATOM 643 C C . ALA A 1 85 ? 16.148 6.328 -9.008 1.00 65.69 85 ALA A C 1
ATOM 645 O O . ALA A 1 85 ? 15.081 5.743 -9.261 1.00 65.69 85 ALA A O 1
ATOM 646 N N . SER A 1 86 ? 17.302 6.021 -9.604 1.00 68.00 86 SER A N 1
ATOM 647 C CA . SER A 1 86 ? 17.375 4.990 -10.633 1.00 68.00 86 SER A CA 1
ATOM 648 C C . SER A 1 86 ? 16.893 3.643 -10.075 1.00 68.00 86 SER A C 1
ATOM 650 O O . SER A 1 86 ? 16.972 3.368 -8.873 1.00 68.00 86 SER A O 1
ATOM 652 N N . SER A 1 87 ? 16.355 2.779 -10.939 1.00 63.25 87 SER A N 1
ATOM 653 C CA . SER A 1 87 ? 15.899 1.444 -10.527 1.00 63.25 87 SER A CA 1
ATOM 654 C C . SER A 1 87 ? 17.025 0.608 -9.903 1.00 63.25 87 SER A C 1
ATOM 656 O O . SER A 1 87 ? 16.758 -0.196 -9.012 1.00 63.25 87 SER A O 1
ATOM 658 N N . ALA A 1 88 ? 18.278 0.842 -10.309 1.00 63.53 88 ALA A N 1
ATOM 659 C CA . ALA A 1 88 ? 19.459 0.214 -9.723 1.00 63.53 88 ALA A CA 1
ATOM 660 C C . ALA A 1 88 ? 19.671 0.649 -8.261 1.00 63.53 88 ALA A C 1
ATOM 662 O O . ALA A 1 88 ? 19.810 -0.207 -7.386 1.00 63.53 88 ALA A O 1
ATOM 663 N N . ASP A 1 89 ? 19.569 1.951 -7.976 1.00 67.44 89 ASP A N 1
ATOM 664 C CA . ASP A 1 89 ? 19.736 2.497 -6.619 1.00 67.44 89 ASP A CA 1
ATOM 665 C C . ASP A 1 89 ? 18.641 1.996 -5.660 1.00 67.44 89 ASP A C 1
ATOM 667 O O . ASP A 1 89 ? 18.890 1.717 -4.482 1.00 67.44 89 ASP A O 1
ATOM 671 N N . LYS A 1 90 ? 17.406 1.844 -6.166 1.00 64.75 90 LYS A N 1
ATOM 672 C CA . LYS A 1 90 ? 16.265 1.322 -5.390 1.00 64.75 90 LYS A CA 1
ATOM 673 C C . LYS A 1 90 ? 16.471 -0.138 -4.980 1.00 64.75 90 LYS A C 1
ATOM 675 O O . LYS A 1 90 ? 16.221 -0.490 -3.826 1.00 64.75 90 LYS A O 1
ATOM 680 N N . CYS A 1 91 ? 16.951 -0.974 -5.900 1.00 67.25 91 CYS A N 1
ATOM 681 C CA . CYS A 1 91 ? 17.274 -2.375 -5.628 1.00 67.25 91 CYS A CA 1
ATOM 682 C C . CYS A 1 91 ? 18.337 -2.537 -4.547 1.00 67.25 91 CYS A C 1
ATOM 684 O O . CYS A 1 91 ? 18.219 -3.394 -3.670 1.00 67.25 91 CYS A O 1
ATOM 686 N N . GLU A 1 92 ? 19.402 -1.746 -4.645 1.00 67.81 92 GLU A N 1
ATOM 687 C CA . GLU A 1 92 ? 20.562 -1.870 -3.773 1.00 67.81 92 GLU A CA 1
ATOM 688 C C . GLU A 1 92 ? 20.211 -1.476 -2.334 1.00 67.81 92 GLU A C 1
ATOM 690 O O . GLU A 1 92 ? 20.482 -2.238 -1.404 1.00 67.81 92 GLU A O 1
ATOM 695 N N . ARG A 1 93 ? 19.466 -0.374 -2.159 1.00 65.00 93 ARG A N 1
ATOM 696 C CA . ARG A 1 93 ? 18.911 0.025 -0.856 1.00 65.00 93 ARG A CA 1
ATOM 697 C C . ARG A 1 93 ? 17.986 -1.022 -0.247 1.00 65.00 93 ARG A C 1
ATOM 699 O O . ARG A 1 93 ? 18.062 -1.267 0.954 1.00 65.00 93 ARG A O 1
ATOM 706 N N . PHE A 1 94 ? 17.106 -1.637 -1.042 1.00 62.22 94 PHE A N 1
ATOM 707 C CA . PHE A 1 94 ? 16.214 -2.668 -0.512 1.00 62.22 94 PHE A CA 1
ATOM 708 C C . PHE A 1 94 ? 17.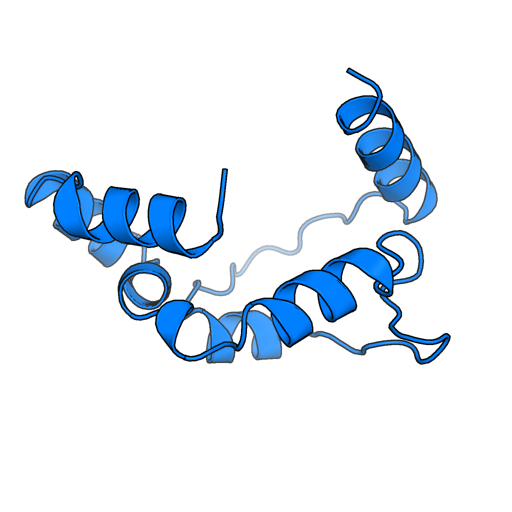019 -3.867 0.004 1.00 62.22 94 PHE A C 1
ATOM 710 O O . PHE A 1 94 ? 16.832 -4.267 1.148 1.00 62.22 94 PHE A O 1
ATOM 717 N N . ARG A 1 95 ? 17.985 -4.383 -0.771 1.00 63.38 95 ARG A N 1
ATOM 718 C CA . ARG 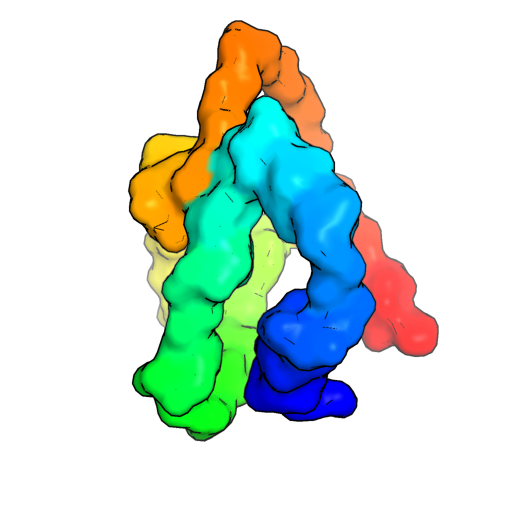A 1 95 ? 18.824 -5.528 -0.357 1.00 63.38 95 ARG A CA 1
ATOM 719 C C . ARG A 1 95 ? 19.629 -5.266 0.918 1.00 63.38 95 ARG A C 1
ATOM 721 O O . ARG A 1 95 ? 19.778 -6.176 1.732 1.00 63.38 95 ARG A O 1
ATOM 728 N N . GLN A 1 96 ? 20.110 -4.040 1.113 1.00 62.25 96 GLN A N 1
ATOM 729 C CA . GLN A 1 96 ? 20.835 -3.653 2.326 1.00 62.25 96 GLN A CA 1
ATOM 730 C C . GLN A 1 96 ? 19.942 -3.680 3.580 1.00 62.25 96 GLN A C 1
ATOM 732 O O . GLN A 1 96 ? 20.419 -4.043 4.649 1.00 62.25 96 GLN A O 1
ATOM 737 N N . ASN A 1 97 ? 18.643 -3.388 3.448 1.00 53.97 97 ASN A N 1
ATOM 738 C CA . ASN A 1 97 ? 17.699 -3.338 4.573 1.00 53.97 97 ASN A CA 1
ATOM 739 C C . ASN A 1 97 ? 17.081 -4.695 4.954 1.00 53.97 97 ASN A C 1
ATOM 741 O O . ASN A 1 97 ? 16.523 -4.810 6.040 1.00 53.97 97 ASN A O 1
ATOM 745 N N . VAL A 1 98 ? 17.139 -5.709 4.080 1.00 55.97 98 VAL A N 1
ATOM 746 C CA . VAL A 1 98 ? 16.638 -7.071 4.387 1.00 55.97 98 VAL A CA 1
ATOM 747 C C . VAL A 1 98 ? 17.742 -7.982 4.948 1.00 55.97 98 VAL A C 1
ATOM 749 O O . VAL A 1 98 ? 17.459 -9.061 5.456 1.00 55.97 98 VAL A O 1
ATOM 752 N N . SER A 1 99 ? 19.005 -7.553 4.872 1.00 49.62 99 SER A N 1
ATOM 753 C CA . SER A 1 99 ? 20.173 -8.337 5.309 1.00 49.62 99 SER A CA 1
ATOM 754 C C . SER A 1 99 ? 20.617 -8.043 6.753 1.00 49.62 99 SER A C 1
ATOM 756 O O . SER A 1 99 ? 21.682 -8.511 7.155 1.00 49.62 99 SER A O 1
ATOM 758 N N . GLY A 1 100 ? 19.842 -7.251 7.506 1.00 36.94 100 GLY A N 1
ATOM 759 C CA . GLY A 1 100 ? 20.118 -6.837 8.888 1.00 36.94 100 GLY A CA 1
ATOM 760 C C . GLY A 1 100 ? 19.106 -7.375 9.887 1.00 36.94 100 GLY A C 1
ATOM 761 O O . GLY A 1 100 ? 17.917 -7.488 9.514 1.00 36.94 100 GLY A O 1
#